Protein AF-A0A0E3UUZ6-F1 (afdb_monomer)

Sequence (150 aa):
MTVKENIRKLLDILKESSDNLVQAEYVFDKIREYIEDKKEDYKEVLKEYDQDELNKVVKESYKQYVKRAQRIFFREVIFFAVYMLIITCIVAFGFKPNSNILLMCIIGFASLFCIVRSVAFKKSLEKKTKEEYKKYVEKDVEKFVEGLKK

Secondary structure (DSSP, 8-state):
--HHHHHHHHHHHHHHGGG-HHHHHHHHHHHHHHTTT-HHHHHHHHTTS-HHHHHHHHHHHHHHHHHHHHHHHHHHHHHHHHHHHHHHHHIIIII---HHHHHHHHHHHHHHHHHHHHHHHHHHHHHHHHHHHHHHS-HHHHHHHHHTT-

Structure (mmCIF, N/CA/C/O backbone):
data_AF-A0A0E3UUZ6-F1
#
_entry.id   AF-A0A0E3UUZ6-F1
#
loop_
_atom_site.group_PDB
_atom_site.id
_atom_site.type_symbol
_atom_site.label_atom_id
_atom_site.label_alt_id
_atom_site.label_comp_id
_atom_site.label_asym_id
_atom_site.label_entity_id
_atom_site.label_seq_id
_atom_site.pdbx_PDB_ins_code
_atom_site.Cartn_x
_atom_site.Cartn_y
_atom_site.Cartn_z
_atom_site.occupancy
_atom_site.B_iso_or_equiv
_atom_site.auth_seq_id
_atom_site.auth_comp_id
_atom_site.auth_asym_id
_atom_site.auth_atom_id
_atom_site.pdbx_PDB_model_num
ATOM 1 N N . MET A 1 1 ? -23.154 -5.617 17.284 1.00 72.56 1 MET A N 1
ATOM 2 C CA . MET A 1 1 ? -22.411 -4.367 17.529 1.00 72.56 1 MET A CA 1
ATOM 3 C C . MET A 1 1 ? -23.019 -3.273 16.685 1.00 72.56 1 MET A C 1
ATOM 5 O O . MET A 1 1 ? -23.432 -3.548 15.563 1.00 72.56 1 MET A O 1
ATOM 9 N N . THR A 1 2 ? -23.098 -2.065 17.225 1.00 88.88 2 THR A N 1
ATOM 10 C CA . THR A 1 2 ? -23.517 -0.885 16.460 1.00 88.88 2 THR A CA 1
ATOM 11 C C . THR A 1 2 ? -22.408 -0.441 15.501 1.00 88.88 2 THR A C 1
ATOM 13 O O . THR A 1 2 ? -21.240 -0.796 15.672 1.00 88.88 2 THR A O 1
ATOM 16 N N . VAL A 1 3 ? -22.749 0.369 14.492 1.00 89.81 3 VAL A N 1
ATOM 17 C CA . VAL A 1 3 ? -21.755 0.953 13.572 1.00 89.81 3 VAL A CA 1
ATOM 18 C C . VAL A 1 3 ? -20.652 1.685 14.341 1.00 89.81 3 VAL A C 1
ATOM 20 O O . VAL A 1 3 ? -19.475 1.454 14.074 1.00 89.81 3 VAL A O 1
ATOM 23 N N . LYS A 1 4 ? -21.022 2.501 15.334 1.00 92.31 4 LYS A N 1
ATOM 24 C CA . LYS A 1 4 ? -20.075 3.261 16.160 1.00 92.31 4 LYS A CA 1
ATOM 25 C C . LYS A 1 4 ? -19.173 2.358 17.001 1.00 92.31 4 LYS A C 1
ATOM 27 O O . LYS A 1 4 ? -17.980 2.610 17.080 1.00 92.31 4 LYS A O 1
ATOM 32 N N . GLU A 1 5 ? -19.701 1.277 17.577 1.00 93.12 5 GLU A N 1
ATOM 33 C CA . GLU A 1 5 ? -18.880 0.281 18.287 1.00 93.12 5 GLU A CA 1
ATOM 34 C C . GLU A 1 5 ? -17.872 -0.408 17.364 1.00 93.12 5 GLU A C 1
ATOM 36 O O . GLU A 1 5 ? -16.735 -0.637 17.766 1.00 93.12 5 GLU A O 1
ATOM 41 N N . ASN A 1 6 ? -18.272 -0.732 16.130 1.00 93.56 6 ASN A N 1
ATOM 42 C CA . ASN A 1 6 ? -17.361 -1.319 15.146 1.00 93.56 6 ASN A CA 1
ATOM 43 C C . ASN A 1 6 ? -16.229 -0.343 14.803 1.00 93.56 6 ASN A C 1
ATOM 45 O O . ASN A 1 6 ? -15.073 -0.751 14.741 1.00 93.56 6 ASN A O 1
ATOM 49 N N . ILE A 1 7 ? -16.552 0.943 14.627 1.00 93.75 7 ILE A N 1
ATOM 50 C CA . ILE A 1 7 ? -15.562 1.992 14.354 1.00 93.75 7 ILE A CA 1
ATOM 51 C C . ILE A 1 7 ? -14.606 2.165 15.538 1.00 93.75 7 ILE A C 1
ATOM 53 O O . ILE A 1 7 ? -13.401 2.209 15.312 1.00 93.75 7 ILE A O 1
ATOM 57 N N . ARG A 1 8 ? -15.116 2.201 16.778 1.00 95.50 8 ARG A N 1
ATOM 58 C CA . ARG A 1 8 ? -14.278 2.268 17.989 1.00 95.50 8 ARG A CA 1
ATOM 59 C C . ARG A 1 8 ? -13.285 1.121 18.037 1.00 95.50 8 ARG A C 1
ATOM 61 O O . ARG A 1 8 ? -12.088 1.359 18.044 1.00 95.50 8 ARG A O 1
ATOM 68 N N . LYS A 1 9 ? -13.769 -0.119 17.910 1.00 95.12 9 LYS A N 1
ATOM 69 C CA . LYS A 1 9 ? -12.881 -1.288 17.904 1.00 95.12 9 LYS A CA 1
ATOM 70 C C . LYS A 1 9 ? -11.820 -1.218 16.810 1.00 95.12 9 LYS A C 1
ATOM 72 O O . LYS A 1 9 ? -10.680 -1.579 17.060 1.00 95.12 9 LYS A O 1
ATOM 77 N N . LEU A 1 10 ? -12.162 -0.763 15.605 1.00 95.06 10 LEU A N 1
ATOM 78 C CA . LEU A 1 10 ? -11.166 -0.603 14.544 1.00 95.06 10 LEU A CA 1
ATOM 79 C C . LEU A 1 10 ? -10.103 0.451 14.894 1.00 95.06 10 LEU A C 1
ATOM 81 O O . LEU A 1 10 ? -8.928 0.234 14.611 1.00 95.06 10 LEU A O 1
ATOM 85 N N . LEU A 1 11 ? -10.498 1.577 15.492 1.00 95.38 11 LEU A N 1
ATOM 86 C CA . LEU A 1 11 ? -9.572 2.629 15.918 1.00 95.38 11 LEU A CA 1
ATOM 87 C C . LEU A 1 11 ? -8.711 2.198 17.113 1.00 95.38 11 LEU A C 1
ATOM 89 O O . LEU A 1 11 ? -7.524 2.519 17.134 1.00 95.38 11 LEU A O 1
ATOM 93 N N . ASP A 1 12 ? -9.272 1.428 18.047 1.00 95.69 12 ASP A N 1
ATOM 94 C CA . ASP A 1 12 ? -8.537 0.820 19.161 1.00 95.69 12 ASP A CA 1
ATOM 95 C C . ASP A 1 12 ? -7.456 -0.123 18.626 1.00 95.69 12 ASP A C 1
ATOM 97 O O . ASP A 1 12 ? -6.277 0.064 18.917 1.00 95.69 12 ASP A O 1
ATOM 101 N N . ILE A 1 13 ? -7.828 -1.052 17.733 1.00 95.25 13 ILE A N 1
ATOM 102 C CA . ILE A 1 13 ? -6.872 -1.968 17.096 1.00 95.25 13 ILE A CA 1
ATOM 103 C C . ILE A 1 13 ? -5.811 -1.178 16.320 1.00 95.25 13 ILE A C 1
ATOM 105 O O . ILE A 1 13 ? -4.628 -1.511 16.381 1.00 95.25 13 ILE A O 1
ATOM 109 N N . LEU A 1 14 ? -6.198 -0.128 15.583 1.00 95.62 14 LEU A N 1
ATOM 110 C CA . LEU A 1 14 ? -5.248 0.712 14.850 1.00 95.62 14 LEU A CA 1
ATOM 111 C C . LEU A 1 14 ? -4.221 1.341 15.798 1.00 95.62 14 LEU A C 1
ATOM 113 O O . LEU A 1 14 ? -3.028 1.283 15.511 1.00 95.62 14 LEU A O 1
ATOM 117 N N . LYS A 1 15 ? -4.673 1.906 16.921 1.00 94.19 15 LYS A N 1
ATOM 118 C CA . LYS A 1 15 ? -3.813 2.509 17.946 1.00 94.19 15 LYS A CA 1
ATOM 119 C C . LYS A 1 15 ? -2.887 1.477 18.598 1.00 94.19 15 LYS A C 1
ATOM 121 O O . LYS A 1 15 ? -1.689 1.726 18.731 1.00 94.19 15 LYS A O 1
ATOM 126 N N . GLU A 1 16 ? -3.417 0.311 18.950 1.00 93.75 16 GLU A N 1
ATOM 127 C CA . GLU A 1 16 ? -2.661 -0.799 19.547 1.00 93.75 16 GLU A CA 1
ATOM 128 C C . GLU A 1 16 ? -1.641 -1.410 18.575 1.00 93.75 16 GLU A C 1
ATOM 130 O O . GLU A 1 16 ? -0.636 -1.977 18.992 1.00 93.75 16 GLU A O 1
ATOM 135 N N . SER A 1 17 ? -1.829 -1.226 17.267 1.00 93.06 17 SER A N 1
ATOM 136 C CA . SER A 1 17 ? -0.926 -1.735 16.229 1.00 93.06 17 SER A CA 1
ATOM 137 C C . SER A 1 17 ? 0.328 -0.873 16.012 1.00 93.06 17 SER A C 1
ATOM 139 O O . SER A 1 17 ? 0.998 -1.020 14.988 1.00 93.06 17 SER A O 1
ATOM 141 N N . SER A 1 18 ? 0.676 0.022 16.940 1.00 89.75 18 SER A N 1
ATOM 142 C CA . SER A 1 18 ? 1.859 0.891 16.833 1.00 89.75 18 SER A CA 1
ATOM 143 C C . SER A 1 18 ? 3.173 0.105 16.684 1.00 89.75 18 SER A C 1
ATOM 145 O O . SER A 1 18 ? 4.030 0.486 15.886 1.00 89.75 18 SER A O 1
ATOM 147 N N . ASP A 1 19 ? 3.286 -1.047 17.351 1.00 89.62 19 ASP A N 1
ATOM 148 C CA . ASP A 1 19 ? 4.438 -1.954 17.253 1.00 89.62 19 ASP A CA 1
ATOM 149 C C . ASP A 1 19 ? 4.364 -2.912 16.044 1.00 89.62 19 ASP A C 1
ATOM 151 O O . ASP A 1 19 ? 5.365 -3.513 15.642 1.00 89.62 19 ASP A O 1
ATOM 155 N N . ASN A 1 20 ? 3.191 -3.029 15.411 1.00 93.44 20 ASN A N 1
ATOM 156 C CA . ASN A 1 20 ? 2.950 -3.852 14.227 1.00 93.44 20 ASN A CA 1
ATOM 157 C C . ASN A 1 20 ? 2.384 -3.008 13.080 1.00 93.44 20 ASN A C 1
ATOM 159 O O . ASN A 1 20 ? 1.202 -3.048 12.731 1.00 93.44 20 ASN A O 1
ATOM 163 N N . LEU A 1 21 ? 3.283 -2.267 12.441 1.00 93.62 21 LEU A N 1
ATOM 164 C CA . LEU A 1 21 ? 2.951 -1.335 11.367 1.00 93.62 21 LEU A CA 1
ATOM 165 C C . LEU A 1 21 ? 2.247 -1.991 10.154 1.00 93.62 21 LEU A C 1
ATOM 167 O O . LEU A 1 21 ? 1.485 -1.315 9.462 1.00 93.62 21 LEU A O 1
ATOM 171 N N . VAL A 1 22 ? 2.436 -3.299 9.916 1.00 93.38 22 VAL A N 1
ATOM 172 C CA . VAL A 1 22 ? 1.723 -4.042 8.856 1.00 93.38 22 VAL A CA 1
ATOM 173 C C . VAL A 1 22 ? 0.251 -4.220 9.217 1.00 93.38 22 VAL A C 1
ATOM 175 O O . VAL A 1 22 ? -0.618 -4.071 8.358 1.00 93.38 22 VAL A O 1
ATOM 178 N N . GLN A 1 23 ? -0.027 -4.526 10.483 1.00 95.19 23 GLN A N 1
ATOM 179 C CA . GLN A 1 23 ? -1.387 -4.621 10.995 1.00 95.19 23 GLN A CA 1
ATOM 180 C C . GLN A 1 23 ? -2.068 -3.257 11.010 1.00 95.19 23 GLN A C 1
ATOM 182 O O . GLN A 1 23 ? -3.202 -3.152 10.550 1.00 95.19 23 GLN A O 1
ATOM 187 N N . ALA A 1 24 ? -1.364 -2.208 11.439 1.00 95.00 24 ALA A N 1
ATOM 188 C CA . ALA A 1 24 ? -1.881 -0.844 11.384 1.00 95.00 24 ALA A CA 1
ATOM 189 C C . ALA A 1 24 ? -2.285 -0.448 9.954 1.00 95.00 24 ALA A C 1
ATOM 191 O O . ALA A 1 24 ? -3.370 0.088 9.741 1.00 95.00 24 ALA A O 1
ATOM 192 N N . GLU A 1 25 ? -1.453 -0.769 8.959 1.00 93.88 25 GLU A N 1
ATOM 193 C CA . GLU A 1 25 ? -1.775 -0.535 7.549 1.00 93.88 25 GLU A CA 1
ATOM 194 C C . GLU A 1 25 ? -3.030 -1.306 7.107 1.00 93.88 25 GLU A C 1
ATOM 196 O O . GLU A 1 25 ? -3.939 -0.719 6.521 1.00 93.88 25 GLU A O 1
ATOM 201 N N . TYR A 1 26 ? -3.109 -2.602 7.431 1.00 94.56 26 TYR A N 1
ATOM 202 C CA . TYR A 1 26 ? -4.267 -3.442 7.113 1.00 94.56 26 TYR A CA 1
ATOM 203 C C . TYR A 1 26 ? -5.562 -2.886 7.715 1.00 94.56 26 TYR A C 1
ATOM 205 O O . TYR A 1 26 ? -6.581 -2.780 7.029 1.00 94.56 26 TYR A O 1
ATOM 213 N N . VAL A 1 27 ? -5.524 -2.518 8.996 1.00 94.62 27 VAL A N 1
ATOM 214 C CA . VAL A 1 27 ? -6.678 -1.983 9.723 1.00 94.62 27 VAL A CA 1
ATOM 215 C C . VAL A 1 27 ? -7.079 -0.629 9.156 1.00 94.62 27 VAL A C 1
ATOM 217 O O . VAL A 1 27 ? -8.265 -0.401 8.943 1.00 94.62 27 VAL A O 1
ATOM 220 N N . PHE A 1 28 ? -6.122 0.243 8.833 1.00 94.06 28 PHE A N 1
ATOM 221 C CA . PHE A 1 28 ? -6.408 1.537 8.219 1.00 94.06 28 PHE A CA 1
ATOM 222 C C . PHE A 1 28 ? -7.100 1.400 6.854 1.00 94.06 28 PHE A C 1
ATOM 224 O O . PHE A 1 28 ? -8.116 2.056 6.607 1.00 94.06 28 PHE A O 1
ATOM 231 N N . ASP A 1 29 ? -6.621 0.496 5.995 1.00 92.44 29 ASP A N 1
ATOM 232 C CA . ASP A 1 29 ? -7.272 0.193 4.714 1.00 92.44 29 ASP A CA 1
ATOM 233 C C . ASP A 1 29 ? -8.713 -0.297 4.918 1.00 92.44 29 ASP A C 1
ATOM 235 O O . ASP A 1 29 ? -9.630 0.085 4.187 1.00 92.44 29 ASP A O 1
ATOM 239 N N . LYS A 1 30 ? -8.936 -1.116 5.949 1.00 92.88 30 LYS A N 1
ATOM 240 C CA . LYS A 1 30 ? -10.248 -1.695 6.264 1.00 92.88 30 LYS A CA 1
ATOM 241 C C . LYS A 1 30 ? -11.195 -0.698 6.918 1.00 92.88 30 LYS A C 1
ATOM 243 O O . LYS A 1 30 ? -12.380 -0.718 6.600 1.00 92.88 30 LYS A O 1
ATOM 248 N N . ILE A 1 31 ? -10.687 0.218 7.742 1.00 93.19 31 ILE A N 1
ATOM 249 C CA . ILE A 1 31 ? -11.436 1.384 8.220 1.00 93.19 31 ILE A CA 1
ATOM 250 C C . ILE A 1 31 ? -11.924 2.179 7.019 1.00 93.19 31 ILE A C 1
ATOM 252 O O . ILE A 1 31 ? -13.120 2.436 6.926 1.00 93.19 31 ILE A O 1
ATOM 256 N N . ARG A 1 32 ? -11.034 2.511 6.073 1.00 91.38 32 ARG A N 1
ATOM 257 C CA . ARG A 1 32 ? -11.390 3.307 4.891 1.00 91.38 32 ARG A CA 1
ATOM 258 C C . ARG A 1 32 ? -12.502 2.659 4.067 1.00 91.38 32 ARG A C 1
ATOM 260 O O . ARG A 1 32 ? -13.424 3.361 3.666 1.00 91.38 32 ARG A O 1
ATOM 267 N N . GLU A 1 33 ? -12.419 1.346 3.847 1.00 91.62 33 GLU A N 1
ATOM 268 C CA . GLU A 1 33 ? -13.472 0.555 3.188 1.00 91.62 33 GLU A CA 1
ATOM 269 C C . GLU A 1 33 ? -14.784 0.576 3.993 1.00 91.62 33 GLU A C 1
ATOM 271 O O . GLU A 1 33 ? -15.862 0.758 3.437 1.00 91.62 33 GLU A O 1
ATOM 276 N N . TYR A 1 34 ? -14.718 0.407 5.314 1.00 91.38 34 TYR A N 1
ATOM 277 C CA . TYR A 1 34 ? -15.908 0.280 6.154 1.00 91.38 34 TYR A CA 1
ATOM 278 C C . TYR A 1 34 ? -16.673 1.601 6.344 1.00 91.38 34 TYR A C 1
ATOM 280 O O . TYR A 1 34 ? -17.906 1.584 6.458 1.00 91.38 34 TYR A O 1
ATOM 288 N N . ILE A 1 35 ? -15.967 2.737 6.379 1.00 92.50 35 ILE A N 1
ATOM 289 C CA . ILE A 1 35 ? -16.547 4.062 6.662 1.00 92.50 35 ILE A CA 1
ATOM 290 C C . ILE A 1 35 ? -17.035 4.816 5.421 1.00 92.50 35 ILE A C 1
ATOM 292 O O . ILE A 1 35 ? -17.546 5.925 5.578 1.00 92.50 35 ILE A O 1
ATOM 296 N N . GLU A 1 36 ? -16.881 4.263 4.213 1.00 89.38 36 GLU A N 1
ATOM 297 C CA . GLU A 1 36 ? -17.202 4.951 2.951 1.00 89.38 36 GLU A CA 1
ATOM 298 C C . GLU A 1 36 ? -18.621 5.554 2.962 1.00 89.38 36 GLU A C 1
ATOM 300 O O . GLU A 1 36 ? -18.779 6.747 2.685 1.00 89.38 36 GLU A O 1
ATOM 305 N N . ASP A 1 37 ? -19.595 4.787 3.465 1.00 88.19 37 ASP A N 1
ATOM 306 C CA . ASP A 1 37 ? -21.002 5.188 3.629 1.00 88.19 37 ASP A CA 1
ATOM 307 C C . ASP A 1 37 ? -21.391 5.557 5.077 1.00 88.19 37 ASP A C 1
ATOM 309 O O . ASP A 1 37 ? -22.563 5.760 5.382 1.00 88.19 37 ASP A O 1
ATOM 313 N N . LYS A 1 38 ? -20.424 5.620 6.003 1.00 90.88 38 LYS A N 1
ATOM 314 C CA . LYS A 1 38 ? -20.653 5.789 7.459 1.00 90.88 38 LYS A CA 1
ATOM 315 C C . LYS A 1 38 ? -19.842 6.954 8.039 1.00 90.88 38 LYS A C 1
ATOM 317 O O . LYS A 1 38 ? -19.394 6.925 9.185 1.00 90.88 38 LYS A O 1
ATOM 322 N N . LYS A 1 39 ? -19.601 7.982 7.218 1.00 90.69 39 LYS A N 1
ATOM 323 C CA . LYS A 1 39 ? -18.679 9.087 7.532 1.00 90.69 39 LYS A CA 1
ATOM 324 C C . LYS A 1 39 ? -19.084 9.903 8.755 1.00 90.69 39 LYS A C 1
ATOM 326 O O . LYS A 1 39 ? -18.200 10.350 9.478 1.00 90.69 39 LYS A O 1
ATOM 331 N N . GLU A 1 40 ? -20.378 10.114 8.982 1.00 93.38 40 GLU A N 1
ATOM 332 C CA . GLU A 1 40 ? -20.842 10.904 10.129 1.00 93.38 40 GLU A CA 1
ATOM 333 C C . GLU A 1 40 ? -20.614 10.159 11.449 1.00 93.38 40 GLU A C 1
ATOM 335 O O . GLU A 1 40 ? -19.996 10.714 12.356 1.00 93.38 40 GLU A O 1
ATOM 340 N N . ASP A 1 41 ? -20.952 8.865 11.510 1.00 92.19 41 ASP A N 1
ATOM 341 C CA . ASP A 1 41 ? -20.624 8.013 12.660 1.00 92.19 41 ASP A CA 1
ATOM 342 C C . ASP A 1 41 ? -19.113 7.973 12.924 1.00 92.19 41 ASP A C 1
ATOM 344 O O . ASP A 1 41 ? -18.675 8.058 14.071 1.00 92.19 41 ASP A O 1
ATOM 348 N N . TYR A 1 42 ? -18.304 7.891 11.861 1.00 92.44 42 TYR A N 1
ATOM 349 C CA . TYR A 1 42 ? -16.847 7.921 11.971 1.00 92.44 42 TYR A CA 1
ATOM 350 C C . TYR A 1 42 ? -16.330 9.237 12.547 1.00 92.44 42 TYR A C 1
ATOM 352 O O . TYR A 1 42 ? -15.511 9.213 13.458 1.00 92.44 42 TYR A O 1
ATOM 360 N N . LYS A 1 43 ? -16.804 10.386 12.052 1.00 93.44 43 LYS A N 1
ATOM 361 C CA . LYS A 1 43 ? -16.389 11.702 12.562 1.00 93.44 43 LYS A CA 1
ATOM 362 C C . LYS A 1 43 ? -16.750 11.888 14.028 1.00 93.44 43 LYS A C 1
ATOM 364 O O . LYS A 1 43 ? -15.990 12.526 14.749 1.00 93.44 43 LYS A O 1
ATOM 369 N N . GLU A 1 44 ? -17.911 11.398 14.453 1.00 94.25 44 GLU A N 1
ATOM 370 C CA . GLU A 1 44 ? -18.314 11.474 15.855 1.00 94.25 44 GLU A CA 1
ATOM 371 C C . GLU A 1 44 ? -17.394 10.643 16.739 1.00 94.25 44 GLU A C 1
ATOM 373 O O . GLU A 1 44 ? -16.854 11.176 17.704 1.00 94.25 44 GLU A O 1
ATOM 378 N N . VAL A 1 45 ? -17.151 9.384 16.366 1.00 94.50 45 VAL A N 1
ATOM 379 C CA . VAL A 1 45 ? -16.257 8.503 17.122 1.00 94.50 45 VAL A CA 1
ATOM 380 C C . VAL A 1 45 ? -14.821 9.028 17.110 1.00 94.50 45 VAL A C 1
ATOM 382 O O . VAL A 1 45 ? -14.165 9.025 18.140 1.00 94.50 45 VAL A O 1
ATOM 385 N N . LEU A 1 46 ? -14.330 9.548 15.982 1.00 93.00 46 LEU A N 1
ATOM 386 C CA . LEU A 1 46 ? -12.960 10.055 15.853 1.00 93.00 46 LEU A CA 1
ATOM 387 C C . LEU A 1 46 ? -12.650 11.206 16.826 1.00 93.00 46 LEU A C 1
ATOM 389 O O . LEU A 1 46 ? -11.491 11.402 17.180 1.00 93.00 46 LEU A O 1
ATOM 393 N N . LYS A 1 47 ? -13.660 11.964 17.277 1.00 94.12 47 LYS A N 1
ATOM 394 C CA . LYS A 1 47 ? -13.487 13.019 18.294 1.00 94.12 47 LYS A CA 1
ATOM 395 C C . LYS A 1 47 ? -13.139 12.469 19.679 1.00 94.12 47 LYS A C 1
ATOM 397 O O . LYS A 1 47 ? -12.658 13.228 20.511 1.00 94.12 47 LYS A O 1
ATOM 402 N N . GLU A 1 48 ? -13.403 11.190 19.931 1.00 94.25 48 GLU A N 1
ATOM 403 C CA . GLU A 1 48 ? -13.102 10.513 21.198 1.00 94.25 48 GLU A CA 1
ATOM 404 C C . GLU A 1 48 ? -11.620 10.102 21.299 1.00 94.25 48 GLU A C 1
ATOM 406 O O . GLU A 1 48 ? -11.159 9.749 22.381 1.00 94.25 48 GLU A O 1
ATOM 411 N N . TYR A 1 49 ? -10.870 10.156 20.192 1.00 94.31 49 TYR A N 1
ATOM 412 C CA . TYR A 1 49 ? -9.491 9.676 20.100 1.00 94.31 49 TYR A CA 1
ATOM 413 C C . TYR A 1 49 ? -8.478 10.819 20.012 1.00 94.31 49 TYR A C 1
ATOM 415 O O . TYR A 1 49 ? -8.754 11.886 19.461 1.00 94.31 49 TYR A O 1
ATOM 423 N N . ASP A 1 50 ? -7.261 10.550 20.488 1.00 94.06 50 ASP A N 1
ATOM 424 C CA . ASP A 1 50 ? -6.106 11.410 20.243 1.00 94.06 50 ASP A CA 1
ATOM 425 C C . ASP A 1 50 ? -5.718 11.338 18.757 1.00 94.06 50 ASP A C 1
ATOM 427 O O . ASP A 1 50 ? -5.211 10.330 18.251 1.00 94.06 50 ASP A O 1
ATOM 431 N N . GLN A 1 51 ? -5.995 12.425 18.039 1.00 92.31 51 GLN A N 1
ATOM 432 C CA . GLN A 1 51 ? -5.734 12.509 16.609 1.00 92.31 51 GLN A CA 1
ATOM 433 C C . GLN A 1 51 ? -4.239 12.527 16.293 1.00 92.31 51 GLN A C 1
ATOM 435 O O . GLN A 1 51 ? -3.851 12.017 15.243 1.00 92.31 51 GLN A O 1
ATOM 440 N N . ASP A 1 52 ? -3.395 13.074 17.167 1.00 94.31 52 ASP A N 1
ATOM 441 C CA . ASP A 1 52 ? -1.952 13.128 16.937 1.00 94.31 52 ASP A CA 1
ATOM 442 C C . ASP A 1 52 ? -1.339 11.732 17.046 1.00 94.31 52 ASP A C 1
ATOM 444 O O . ASP A 1 52 ? -0.514 11.340 16.212 1.00 94.31 52 ASP A O 1
ATOM 448 N N . GLU A 1 53 ? -1.804 10.947 18.018 1.00 93.44 53 GLU A N 1
ATOM 449 C CA . GLU A 1 53 ? -1.410 9.550 18.188 1.00 93.44 53 GLU A CA 1
ATOM 450 C C . GLU A 1 53 ? -1.824 8.696 16.981 1.00 93.44 53 GLU A C 1
ATOM 452 O O . GLU A 1 53 ? -0.979 8.038 16.364 1.00 93.44 53 GLU A O 1
ATOM 457 N N . LEU A 1 54 ? -3.096 8.763 16.571 1.00 93.56 54 LEU A N 1
ATOM 458 C CA . LEU A 1 54 ? -3.586 8.035 15.396 1.00 93.56 54 LEU A CA 1
ATOM 459 C C . LEU A 1 54 ? -2.846 8.452 14.118 1.00 93.56 54 LEU A C 1
ATOM 461 O O . LEU A 1 54 ? -2.411 7.601 13.338 1.00 93.56 54 LEU A O 1
ATOM 465 N N . ASN A 1 55 ? -2.637 9.755 13.915 1.00 93.88 55 ASN A N 1
ATOM 466 C CA . ASN A 1 55 ? -1.902 10.271 12.761 1.00 93.88 55 ASN A CA 1
ATOM 467 C C . ASN A 1 55 ? -0.456 9.774 12.735 1.00 93.88 55 ASN A C 1
ATOM 469 O O . ASN A 1 55 ? 0.083 9.505 11.656 1.00 93.88 55 ASN A O 1
ATOM 473 N N . LYS A 1 56 ? 0.186 9.631 13.899 1.00 95.44 56 LYS A N 1
ATOM 474 C CA . LYS A 1 56 ? 1.537 9.079 13.993 1.00 95.44 56 LYS A CA 1
ATOM 475 C C . LYS A 1 56 ? 1.568 7.625 13.525 1.00 95.44 56 LYS A C 1
ATOM 477 O O . LYS A 1 56 ? 2.375 7.309 12.649 1.00 95.44 56 LYS A O 1
ATOM 482 N N . VAL A 1 57 ? 0.662 6.780 14.020 1.00 94.31 57 VAL A N 1
ATOM 483 C CA . VAL A 1 57 ? 0.584 5.361 13.626 1.00 94.31 57 VAL A CA 1
ATOM 484 C C . VAL A 1 57 ? 0.270 5.212 12.134 1.00 94.31 57 VAL A C 1
ATOM 486 O O . VAL A 1 57 ? 0.934 4.456 11.419 1.00 94.31 57 VAL A O 1
ATOM 489 N N . VAL A 1 58 ? -0.677 5.994 11.609 1.00 93.69 58 VAL A N 1
ATOM 490 C CA . VAL A 1 58 ? -1.008 6.010 10.172 1.00 93.69 58 VAL A CA 1
ATOM 491 C C . VAL A 1 58 ? 0.192 6.456 9.331 1.00 93.69 58 VAL A C 1
ATOM 493 O O . VAL A 1 58 ? 0.503 5.866 8.297 1.00 93.69 58 VAL A O 1
ATOM 496 N N . LYS A 1 59 ? 0.931 7.475 9.774 1.00 94.81 59 LYS A N 1
ATOM 497 C CA . LYS A 1 59 ? 2.121 7.955 9.063 1.00 94.81 59 LYS A CA 1
ATOM 498 C C . LYS A 1 59 ? 3.251 6.928 9.073 1.00 94.81 59 LYS A C 1
ATOM 500 O O . LYS A 1 59 ? 3.966 6.797 8.077 1.00 94.81 59 LYS A O 1
ATOM 505 N N . GLU A 1 60 ? 3.455 6.226 10.181 1.00 94.44 60 GLU A N 1
ATOM 506 C CA . GLU A 1 60 ? 4.497 5.204 10.309 1.00 94.44 60 GLU A CA 1
ATOM 507 C C . GLU A 1 60 ? 4.168 3.941 9.510 1.00 94.44 60 GLU A C 1
ATOM 509 O O . GLU A 1 60 ? 5.026 3.463 8.760 1.00 94.44 60 GLU A O 1
ATOM 514 N N . SER A 1 61 ? 2.920 3.475 9.554 1.00 93.31 61 SER A N 1
ATOM 515 C CA . SER A 1 61 ? 2.446 2.368 8.713 1.00 93.31 61 SER A CA 1
AT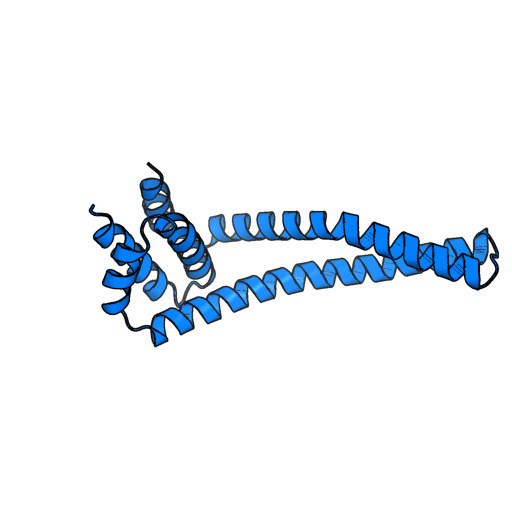OM 516 C C . SER A 1 61 ? 2.529 2.714 7.223 1.00 93.31 61 SER A C 1
ATOM 518 O O . SER A 1 61 ? 3.094 1.953 6.434 1.00 93.31 61 SER A O 1
ATOM 520 N N . TYR A 1 62 ? 2.142 3.931 6.825 1.00 92.88 62 TYR A N 1
ATOM 521 C CA . TYR A 1 62 ? 2.303 4.384 5.441 1.00 92.88 62 TYR A CA 1
ATOM 522 C C . TYR A 1 62 ? 3.772 4.428 4.991 1.00 92.88 62 TYR A C 1
ATOM 524 O O . TYR A 1 62 ? 4.095 4.068 3.857 1.00 92.88 62 TYR A O 1
ATOM 532 N N . LYS A 1 63 ? 4.714 4.807 5.868 1.00 93.06 63 LYS A N 1
ATOM 533 C CA . LYS A 1 63 ? 6.150 4.718 5.543 1.00 93.06 63 LYS A CA 1
ATOM 534 C C . LYS A 1 63 ? 6.573 3.277 5.253 1.00 93.06 63 LYS A C 1
ATOM 536 O O . LYS A 1 63 ? 7.452 3.073 4.412 1.00 93.06 63 LYS A O 1
ATOM 541 N N . GLN A 1 64 ? 5.983 2.281 5.912 1.00 89.31 64 GLN A N 1
ATOM 542 C CA . GLN A 1 64 ? 6.265 0.876 5.622 1.00 89.31 64 GLN A CA 1
ATOM 543 C C . GLN A 1 64 ? 5.734 0.458 4.246 1.00 89.31 64 GLN A C 1
ATOM 545 O O . GLN A 1 64 ? 6.481 -0.156 3.473 1.00 89.31 64 GLN A O 1
ATOM 550 N N . TYR A 1 65 ? 4.506 0.847 3.895 1.00 91.56 65 TYR A N 1
ATOM 551 C CA . TYR A 1 65 ? 3.979 0.697 2.536 1.00 91.56 65 TYR A CA 1
ATOM 552 C C . TYR A 1 65 ? 4.919 1.321 1.493 1.00 91.56 65 TYR A C 1
ATOM 554 O O . TYR A 1 65 ? 5.346 0.653 0.546 1.00 91.56 65 TYR A O 1
ATOM 562 N N . VAL A 1 66 ? 5.332 2.575 1.707 1.00 92.38 66 VAL A N 1
ATOM 563 C CA . VAL A 1 66 ? 6.237 3.302 0.804 1.00 92.38 66 VAL A CA 1
ATOM 564 C C . VAL A 1 66 ? 7.583 2.595 0.670 1.00 92.38 66 VAL A C 1
ATOM 566 O O . VAL A 1 66 ? 8.068 2.434 -0.447 1.00 92.38 66 VAL A O 1
ATOM 569 N N . LYS A 1 67 ? 8.177 2.098 1.763 1.00 91.69 67 LYS A N 1
ATOM 570 C CA . LYS A 1 67 ? 9.425 1.313 1.705 1.00 91.69 67 LYS A CA 1
ATOM 571 C C . LYS A 1 67 ? 9.277 0.064 0.830 1.00 91.69 67 LYS A C 1
ATOM 573 O O . LYS A 1 67 ? 10.208 -0.291 0.101 1.00 91.69 67 LYS A O 1
ATOM 578 N N . ARG A 1 68 ? 8.121 -0.611 0.871 1.00 92.12 68 ARG A N 1
ATOM 579 C CA . ARG A 1 68 ? 7.842 -1.775 0.009 1.00 92.12 68 ARG A CA 1
ATOM 580 C C . ARG A 1 68 ? 7.691 -1.373 -1.446 1.00 92.12 68 ARG A C 1
ATOM 582 O O . ARG A 1 68 ? 8.349 -1.976 -2.296 1.00 92.12 68 ARG A O 1
ATOM 589 N N . ALA A 1 69 ? 6.908 -0.332 -1.717 1.00 92.31 69 ALA A N 1
ATOM 590 C CA . ALA A 1 69 ? 6.751 0.231 -3.051 1.00 92.31 69 ALA A CA 1
ATOM 591 C C . ALA A 1 69 ? 8.106 0.644 -3.646 1.00 92.31 69 ALA A C 1
ATOM 593 O O . ALA A 1 69 ? 8.436 0.228 -4.753 1.00 92.31 69 ALA A O 1
ATOM 594 N N . GLN A 1 70 ? 8.943 1.350 -2.880 1.00 92.25 70 GLN A N 1
ATOM 595 C CA . GLN A 1 70 ? 10.291 1.751 -3.287 1.00 92.25 70 GLN A CA 1
ATOM 596 C C . GLN A 1 70 ? 11.172 0.551 -3.625 1.00 92.25 70 GLN A C 1
ATOM 598 O O . GLN A 1 70 ? 11.820 0.552 -4.665 1.00 92.25 70 GLN A O 1
ATOM 603 N N . ARG A 1 71 ? 11.187 -0.502 -2.799 1.00 91.50 71 ARG A N 1
ATOM 604 C CA . ARG A 1 71 ? 12.014 -1.691 -3.072 1.00 91.50 71 ARG A CA 1
ATOM 605 C C . ARG A 1 71 ? 11.623 -2.378 -4.381 1.00 91.50 71 ARG A C 1
ATOM 607 O O . ARG A 1 71 ? 12.496 -2.812 -5.129 1.00 91.50 71 ARG A O 1
ATOM 614 N N . ILE A 1 72 ? 10.323 -2.490 -4.655 1.00 92.19 72 ILE A N 1
ATOM 615 C CA . ILE A 1 72 ? 9.836 -3.050 -5.923 1.00 92.19 72 ILE A CA 1
ATOM 616 C C . ILE A 1 72 ? 10.186 -2.096 -7.070 1.00 92.19 72 ILE A C 1
ATOM 618 O O . ILE A 1 72 ? 10.696 -2.542 -8.091 1.00 92.19 72 ILE A O 1
ATOM 622 N N . PHE A 1 73 ? 10.001 -0.791 -6.879 1.00 91.25 73 PHE A N 1
ATOM 623 C CA . PHE A 1 73 ? 10.285 0.223 -7.888 1.00 91.25 73 PHE A CA 1
ATOM 624 C C . PHE A 1 73 ? 11.767 0.251 -8.277 1.00 91.25 73 PHE A C 1
ATOM 626 O O . PHE A 1 73 ? 12.083 0.228 -9.459 1.00 91.25 73 PHE A O 1
ATOM 633 N N . PHE A 1 74 ? 12.689 0.199 -7.312 1.00 91.31 74 PHE A N 1
ATOM 634 C CA . PHE A 1 74 ? 14.125 0.116 -7.591 1.00 91.31 74 PHE A CA 1
ATOM 635 C C . PHE A 1 74 ? 14.478 -1.102 -8.446 1.00 91.31 74 PHE A C 1
ATOM 637 O O . PHE A 1 74 ? 15.298 -1.002 -9.356 1.00 91.31 74 PHE A O 1
ATOM 644 N N . ARG A 1 75 ? 13.826 -2.245 -8.207 1.00 90.25 75 ARG A N 1
ATOM 645 C CA . ARG A 1 75 ? 13.999 -3.430 -9.052 1.00 90.25 75 ARG A CA 1
ATOM 646 C C . ARG A 1 75 ? 13.521 -3.177 -10.486 1.00 90.25 75 ARG A C 1
ATOM 648 O O . ARG A 1 75 ? 14.200 -3.587 -11.423 1.00 90.25 75 ARG A O 1
ATOM 655 N N . GLU A 1 76 ? 12.396 -2.488 -10.663 1.00 90.50 76 GLU A N 1
ATOM 656 C CA . GLU A 1 76 ? 11.895 -2.085 -11.985 1.00 90.50 76 GLU A CA 1
ATOM 657 C C . GLU A 1 76 ? 12.838 -1.109 -12.698 1.00 90.50 76 GLU A C 1
ATOM 659 O O . GLU A 1 76 ? 13.066 -1.256 -13.895 1.00 90.50 76 GLU A O 1
ATOM 664 N N . VAL A 1 77 ? 13.446 -0.168 -11.971 1.00 90.94 77 VAL A N 1
ATOM 665 C CA . VAL A 1 77 ? 14.441 0.768 -12.521 1.00 90.94 77 VAL A CA 1
ATOM 666 C C . VAL A 1 77 ? 15.687 0.028 -13.014 1.00 90.94 77 VAL A C 1
ATOM 668 O O . VAL A 1 77 ? 16.191 0.329 -14.093 1.00 90.94 77 VAL A O 1
ATOM 671 N N . ILE A 1 78 ? 16.163 -0.978 -12.274 1.00 91.88 78 ILE A N 1
ATOM 672 C CA . ILE A 1 78 ? 17.288 -1.814 -12.721 1.00 91.88 78 ILE A CA 1
ATOM 673 C C . ILE A 1 78 ? 16.913 -2.572 -14.000 1.00 91.88 78 ILE A C 1
ATOM 675 O O . ILE A 1 78 ? 17.681 -2.570 -14.962 1.00 91.88 78 ILE A O 1
ATOM 679 N N . PHE A 1 79 ? 15.722 -3.180 -14.046 1.00 90.00 79 PHE A N 1
ATOM 680 C CA . PHE A 1 79 ? 15.247 -3.853 -15.257 1.00 90.00 79 PHE A CA 1
ATOM 681 C C . PHE A 1 79 ? 15.1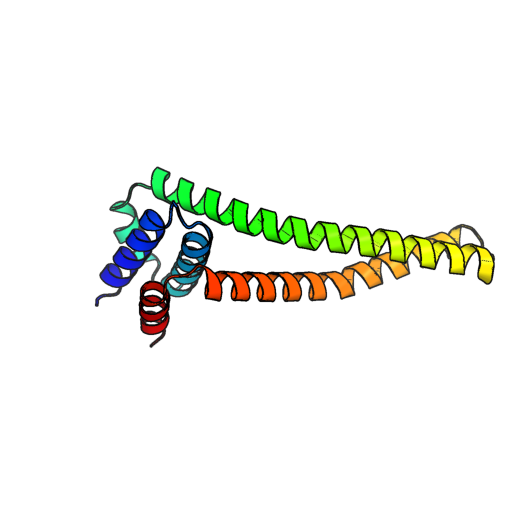18 -2.898 -16.441 1.00 90.00 79 PHE A C 1
ATOM 683 O O . PHE A 1 79 ? 15.480 -3.274 -17.553 1.00 90.00 79 PHE A O 1
ATOM 690 N N . PHE A 1 80 ? 14.652 -1.671 -16.205 1.00 92.81 80 PHE A N 1
ATOM 691 C CA . PHE A 1 80 ? 14.584 -0.633 -17.227 1.00 92.81 80 PHE A CA 1
ATOM 692 C C . PHE A 1 80 ? 15.970 -0.303 -17.777 1.00 92.81 80 PHE A C 1
ATOM 694 O O . PHE A 1 80 ? 16.158 -0.318 -18.989 1.00 92.81 80 PHE A O 1
ATOM 701 N N . ALA A 1 81 ? 16.955 -0.066 -16.909 1.00 92.25 81 ALA A N 1
ATOM 702 C CA . ALA A 1 81 ? 18.313 0.261 -17.332 1.00 92.25 81 ALA A CA 1
ATOM 703 C C . ALA A 1 81 ? 18.937 -0.859 -18.183 1.00 92.25 81 ALA A C 1
ATOM 705 O O . ALA A 1 81 ? 19.484 -0.589 -19.252 1.00 92.25 81 ALA A O 1
ATOM 706 N N . VAL A 1 82 ? 18.795 -2.119 -17.755 1.00 93.38 82 VAL A N 1
ATOM 707 C CA . VAL A 1 82 ? 19.290 -3.284 -18.510 1.00 93.38 82 VAL A CA 1
ATOM 708 C C . VAL A 1 82 ? 18.566 -3.422 -19.851 1.00 93.38 82 VAL A C 1
ATOM 710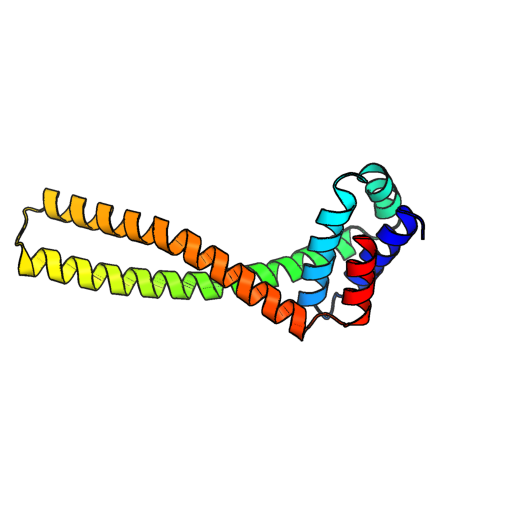 O O . VAL A 1 82 ? 19.210 -3.615 -20.881 1.00 93.38 82 VAL A O 1
ATOM 713 N N . TYR A 1 83 ? 17.239 -3.281 -19.860 1.00 92.50 83 TYR A N 1
ATOM 714 C CA . TYR A 1 83 ? 16.433 -3.330 -21.079 1.00 92.50 83 TYR A CA 1
ATOM 715 C C . TYR A 1 83 ? 16.849 -2.245 -22.078 1.00 92.50 83 TYR A C 1
ATOM 717 O O . TYR A 1 83 ? 17.106 -2.544 -23.243 1.00 92.50 83 TYR A O 1
ATOM 725 N N . MET A 1 84 ? 16.984 -0.998 -21.621 1.00 92.62 84 MET A N 1
ATOM 726 C CA . MET A 1 84 ? 17.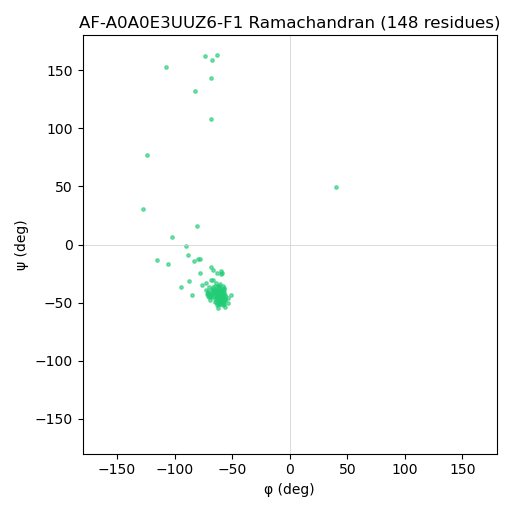379 0.118 -22.478 1.00 92.62 84 MET A CA 1
ATOM 727 C C . MET A 1 84 ? 18.798 -0.044 -23.020 1.00 92.62 84 MET A C 1
ATOM 729 O O . MET A 1 84 ? 19.037 0.300 -24.177 1.00 92.62 84 MET A O 1
ATOM 733 N N . LEU A 1 85 ? 19.723 -0.610 -22.239 1.00 92.12 85 LEU A N 1
ATOM 734 C CA . LEU A 1 85 ? 21.075 -0.917 -22.705 1.00 92.12 85 LEU A CA 1
ATOM 735 C C . LEU A 1 85 ? 21.043 -1.927 -23.860 1.00 92.12 85 LEU A C 1
ATOM 737 O O . LEU A 1 85 ? 21.643 -1.678 -24.903 1.00 92.12 85 LEU A O 1
ATOM 741 N N . ILE A 1 86 ? 20.274 -3.010 -23.718 1.00 91.00 86 ILE A N 1
ATOM 742 C CA . ILE A 1 86 ? 20.112 -4.030 -24.765 1.00 91.00 86 ILE A CA 1
ATOM 743 C C . ILE A 1 86 ? 19.493 -3.424 -26.029 1.00 91.00 86 ILE A C 1
ATOM 745 O O . ILE A 1 86 ? 20.032 -3.606 -27.120 1.00 91.00 86 ILE A O 1
ATOM 749 N N . ILE A 1 87 ? 18.395 -2.673 -25.893 1.00 89.00 87 ILE A N 1
ATOM 750 C CA . ILE A 1 87 ? 17.732 -2.011 -27.026 1.00 89.00 87 ILE A CA 1
ATOM 751 C C . ILE A 1 87 ? 18.696 -1.059 -27.734 1.00 89.00 87 ILE A C 1
ATOM 753 O O . ILE A 1 87 ? 18.801 -1.091 -28.958 1.00 89.00 87 ILE A O 1
ATOM 757 N N . THR A 1 88 ? 19.443 -0.253 -26.980 1.00 87.06 88 THR A N 1
ATOM 758 C CA . THR A 1 88 ? 20.403 0.695 -27.556 1.00 87.06 88 THR A CA 1
ATOM 759 C C . THR A 1 88 ? 21.503 -0.037 -28.323 1.00 87.06 88 THR A C 1
ATOM 761 O O . THR A 1 88 ? 21.811 0.355 -29.446 1.00 87.06 88 THR A O 1
ATOM 764 N N . CYS A 1 89 ? 22.043 -1.136 -27.783 1.00 87.25 89 CYS A N 1
ATOM 765 C CA . CYS A 1 89 ? 23.015 -1.968 -28.494 1.00 87.25 89 CYS A CA 1
ATOM 766 C C . CYS A 1 89 ? 22.434 -2.549 -29.794 1.00 87.25 89 CYS A C 1
ATOM 768 O O . CYS A 1 89 ? 23.054 -2.424 -30.849 1.00 87.25 89 CYS A O 1
ATOM 770 N N . ILE A 1 90 ? 21.237 -3.141 -29.755 1.00 86.88 90 ILE A N 1
ATOM 771 C CA . ILE A 1 90 ? 20.607 -3.745 -30.941 1.00 86.88 90 ILE A CA 1
ATOM 772 C C . ILE A 1 90 ? 20.370 -2.694 -32.029 1.00 86.88 90 ILE A C 1
ATOM 774 O O . ILE A 1 90 ? 20.695 -2.920 -33.195 1.00 86.88 90 ILE A O 1
ATOM 778 N N . VAL A 1 91 ? 19.823 -1.536 -31.661 1.00 84.12 91 VAL A N 1
ATOM 779 C CA . VAL A 1 91 ? 19.473 -0.493 -32.628 1.00 84.12 91 VAL A CA 1
ATOM 780 C C . VAL A 1 91 ? 20.733 0.167 -33.200 1.00 84.12 91 VAL A C 1
ATOM 782 O O . VAL A 1 91 ? 20.826 0.333 -34.417 1.00 84.12 91 VAL A O 1
ATOM 785 N N . ALA A 1 92 ? 21.725 0.487 -32.362 1.00 81.25 92 ALA A N 1
ATOM 786 C CA . ALA A 1 92 ? 22.957 1.141 -32.802 1.00 81.25 92 ALA A CA 1
ATOM 787 C C . ALA A 1 92 ? 23.826 0.236 -33.690 1.00 81.25 92 ALA A C 1
ATOM 789 O O . ALA A 1 92 ? 24.297 0.678 -34.739 1.00 81.25 92 ALA A O 1
ATOM 790 N N . PHE A 1 93 ? 24.020 -1.030 -33.304 1.00 79.25 93 PHE A N 1
ATOM 791 C CA . PHE A 1 93 ? 24.903 -1.945 -34.036 1.00 79.25 93 PHE A CA 1
ATOM 792 C C . PHE A 1 93 ? 24.199 -2.695 -35.173 1.00 79.25 93 PHE A C 1
ATOM 794 O O . PHE A 1 93 ? 24.838 -2.988 -36.181 1.00 79.25 93 PHE A O 1
ATOM 801 N N . GLY A 1 94 ? 22.901 -2.988 -35.044 1.00 73.94 94 GLY A N 1
ATOM 802 C CA . GLY A 1 94 ? 22.148 -3.774 -36.025 1.00 73.94 94 GLY A CA 1
ATOM 803 C C . GLY A 1 94 ? 21.602 -2.960 -37.199 1.00 73.94 94 GLY A C 1
ATOM 804 O O . GLY A 1 94 ? 21.715 -3.389 -38.343 1.00 73.94 94 GLY A O 1
ATOM 805 N N . PHE A 1 95 ? 21.033 -1.780 -36.933 1.00 72.38 95 PHE A N 1
ATOM 806 C CA . PHE A 1 95 ? 20.305 -1.004 -37.948 1.00 72.38 95 PHE A CA 1
ATOM 807 C C . PHE A 1 95 ? 21.066 0.220 -38.465 1.00 72.38 95 PHE A C 1
ATOM 809 O O . PHE A 1 95 ? 20.687 0.766 -39.498 1.00 72.38 95 PHE A O 1
ATOM 816 N N . LYS A 1 96 ? 22.114 0.664 -37.751 1.00 74.50 96 LYS A N 1
ATOM 817 C CA . LYS A 1 96 ? 22.859 1.909 -38.026 1.00 74.50 96 LYS A CA 1
ATOM 818 C C . LYS A 1 96 ? 21.944 3.089 -38.432 1.00 74.50 96 LYS A C 1
ATOM 820 O O . LYS A 1 96 ? 22.187 3.723 -39.461 1.00 74.50 96 LYS A O 1
ATOM 825 N N . PRO A 1 97 ? 20.864 3.375 -37.680 1.00 76.62 97 PRO A N 1
ATOM 826 C CA . PRO A 1 97 ? 19.943 4.445 -38.037 1.00 76.62 97 PRO A CA 1
ATOM 827 C C . PRO A 1 97 ? 20.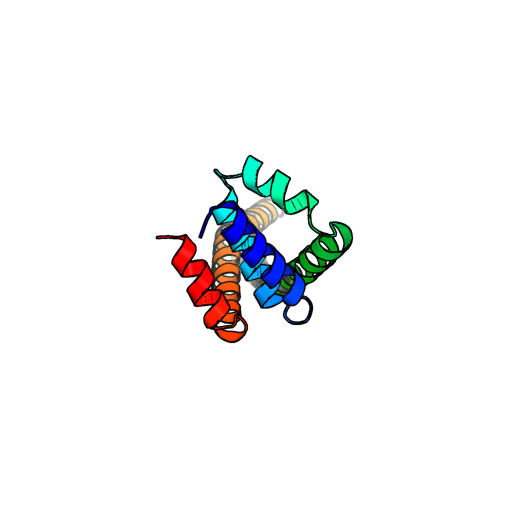615 5.814 -37.895 1.00 76.62 97 PRO A C 1
ATOM 829 O O . PRO A 1 97 ? 21.572 5.983 -37.137 1.00 76.62 97 PRO A O 1
ATOM 832 N N . ASN A 1 98 ? 20.070 6.824 -38.577 1.00 84.25 98 ASN A N 1
ATOM 833 C CA . ASN A 1 98 ? 20.429 8.206 -38.270 1.00 84.25 98 ASN A CA 1
ATOM 834 C C . ASN A 1 98 ? 20.002 8.574 -36.831 1.00 84.25 98 ASN A C 1
ATOM 836 O O . ASN A 1 98 ? 19.171 7.902 -36.210 1.00 84.25 98 ASN A O 1
ATOM 840 N N . SER A 1 99 ? 20.561 9.660 -36.300 1.00 81.69 99 SER A N 1
ATOM 841 C CA . SER A 1 99 ? 20.347 10.092 -34.911 1.00 81.69 99 SER A CA 1
ATOM 842 C C . SER A 1 99 ? 18.872 10.314 -34.552 1.00 81.69 99 SER A C 1
ATOM 844 O O . SER A 1 99 ? 18.448 9.956 -33.454 1.00 81.69 99 SER A O 1
ATOM 846 N N . ASN A 1 100 ? 18.071 10.848 -35.476 1.00 85.62 100 ASN A N 1
ATOM 847 C CA . ASN A 1 100 ? 16.653 11.131 -35.242 1.00 85.62 100 ASN A CA 1
ATOM 848 C C . ASN A 1 100 ? 15.822 9.847 -35.110 1.00 85.62 100 ASN A C 1
ATOM 850 O O . ASN A 1 100 ? 15.003 9.732 -34.199 1.00 85.62 100 ASN A O 1
ATOM 854 N N . ILE A 1 101 ? 16.053 8.864 -35.983 1.00 84.31 101 ILE A N 1
ATOM 855 C CA . ILE A 1 101 ? 15.364 7.568 -35.939 1.00 84.31 101 ILE A CA 1
ATOM 856 C C . ILE A 1 101 ? 15.793 6.784 -34.694 1.00 84.31 101 ILE A C 1
ATOM 858 O O . ILE A 1 101 ? 14.949 6.190 -34.025 1.00 84.31 101 ILE A O 1
ATOM 862 N N . LEU A 1 102 ? 17.081 6.831 -34.331 1.00 83.56 102 LEU A N 1
ATOM 863 C CA . LEU A 1 102 ? 17.587 6.228 -33.095 1.00 83.56 102 LEU A CA 1
ATOM 864 C C . LEU A 1 102 ? 16.848 6.770 -31.863 1.00 83.56 102 LEU A C 1
ATOM 866 O O . LEU A 1 102 ? 16.387 5.992 -31.027 1.00 83.56 102 LEU A O 1
ATOM 870 N N . LEU A 1 103 ? 16.703 8.094 -31.774 1.00 85.69 103 LEU A N 1
ATOM 871 C CA . LEU A 1 103 ? 16.015 8.749 -30.665 1.00 85.69 103 LEU A CA 1
ATOM 872 C C . LEU A 1 103 ? 14.537 8.340 -30.589 1.00 85.69 103 LEU A C 1
ATOM 874 O O . LEU A 1 103 ? 14.057 8.000 -29.508 1.00 85.69 103 LEU A O 1
ATOM 878 N N . MET A 1 104 ? 13.828 8.317 -31.723 1.00 88.81 104 MET A N 1
ATOM 879 C CA . MET A 1 104 ? 12.426 7.879 -31.764 1.00 88.81 104 MET A CA 1
ATOM 880 C C . MET A 1 104 ? 12.265 6.426 -31.307 1.00 88.81 104 MET A C 1
ATOM 882 O O . MET A 1 104 ? 11.364 6.135 -30.522 1.00 88.81 104 MET A O 1
ATOM 886 N N . CYS A 1 105 ? 13.155 5.526 -31.735 1.00 87.31 105 CYS A N 1
ATOM 887 C CA . CYS A 1 105 ? 13.150 4.130 -31.297 1.00 87.31 105 CYS A CA 1
ATOM 888 C C . CYS A 1 105 ? 13.358 4.014 -29.782 1.00 87.31 105 CYS A C 1
ATOM 890 O O . CYS A 1 105 ? 12.588 3.330 -29.110 1.00 87.31 105 CYS A O 1
ATOM 892 N N . ILE A 1 106 ? 14.357 4.707 -29.227 1.00 88.44 106 ILE A N 1
ATOM 893 C CA . ILE A 1 106 ? 14.647 4.700 -27.784 1.00 88.44 106 ILE A CA 1
ATOM 894 C C . ILE A 1 106 ? 13.437 5.191 -26.984 1.00 88.44 106 ILE A C 1
ATOM 896 O O . ILE A 1 106 ? 13.032 4.528 -26.029 1.00 88.44 106 ILE A O 1
ATOM 900 N N . ILE A 1 107 ? 12.831 6.312 -27.386 1.00 90.38 107 ILE A N 1
ATOM 901 C CA . ILE A 1 107 ? 11.641 6.855 -26.717 1.00 90.38 107 ILE A CA 1
ATOM 902 C C . ILE A 1 107 ? 10.476 5.866 -26.822 1.00 90.38 107 ILE A C 1
ATOM 904 O O . ILE A 1 107 ? 9.859 5.551 -25.808 1.00 90.38 107 ILE A O 1
ATOM 908 N N . GLY A 1 108 ? 10.212 5.319 -28.012 1.00 92.81 108 GLY A N 1
ATOM 909 C CA . GLY A 1 108 ? 9.132 4.356 -28.230 1.00 92.81 108 GLY A CA 1
ATOM 910 C C . GLY A 1 108 ? 9.269 3.102 -27.361 1.00 92.81 108 GLY A C 1
ATOM 911 O O . GLY A 1 108 ? 8.321 2.716 -26.673 1.00 92.81 108 GLY A O 1
ATOM 912 N N . PHE A 1 109 ? 10.460 2.498 -27.322 1.00 92.00 109 PHE A N 1
ATOM 913 C CA . PHE A 1 109 ? 10.724 1.326 -26.483 1.00 92.00 109 PHE A CA 1
ATOM 914 C C . PHE A 1 109 ? 10.675 1.649 -24.987 1.00 92.00 109 PHE A C 1
ATOM 916 O O . PHE A 1 109 ? 10.168 0.830 -24.217 1.00 92.00 109 PHE A O 1
ATOM 923 N N . ALA A 1 110 ? 11.147 2.827 -24.569 1.00 92.56 110 ALA A N 1
ATOM 924 C CA . ALA A 1 110 ? 11.054 3.267 -23.181 1.00 92.56 110 ALA A CA 1
ATOM 925 C C . ALA A 1 110 ? 9.593 3.462 -22.749 1.00 92.56 110 ALA A C 1
ATOM 927 O O . ALA A 1 110 ? 9.184 2.948 -21.707 1.00 92.56 110 ALA A O 1
ATOM 928 N N . SER A 1 111 ? 8.779 4.137 -23.565 1.00 92.50 111 SER A N 1
ATOM 929 C CA . SER A 1 111 ? 7.350 4.329 -23.302 1.00 92.50 111 SER A CA 1
ATOM 930 C C . SER A 1 111 ? 6.606 2.997 -23.212 1.00 92.50 111 SER A C 1
ATOM 932 O O . SER A 1 111 ? 5.844 2.783 -22.268 1.00 92.50 111 SER A O 1
ATOM 934 N N . LEU A 1 112 ? 6.866 2.074 -24.143 1.00 92.12 112 LEU A N 1
ATOM 935 C CA . LEU A 1 112 ? 6.244 0.750 -24.145 1.00 92.12 112 LEU A CA 1
ATOM 936 C C . LEU A 1 112 ? 6.618 -0.054 -22.892 1.00 92.12 112 LEU A C 1
ATOM 938 O O . LEU A 1 112 ? 5.747 -0.656 -22.260 1.00 92.12 112 LEU A O 1
ATOM 942 N N . PHE A 1 113 ? 7.890 -0.004 -22.483 1.00 92.56 113 PHE A N 1
ATOM 943 C CA . PHE A 1 113 ? 8.339 -0.612 -21.234 1.00 92.56 113 PHE A CA 1
ATOM 944 C C . PHE A 1 113 ? 7.597 -0.021 -20.031 1.00 92.56 113 PHE A C 1
ATOM 946 O O . PHE A 1 113 ? 7.032 -0.770 -19.235 1.00 92.56 113 PHE A O 1
ATOM 953 N N . CYS A 1 114 ? 7.543 1.308 -19.910 1.00 90.44 114 CYS A N 1
ATOM 954 C CA . CYS A 1 114 ? 6.876 1.979 -18.794 1.00 90.44 114 CYS A CA 1
ATOM 955 C C . CYS A 1 114 ? 5.394 1.590 -18.685 1.00 90.44 114 CYS A C 1
ATOM 957 O O . CYS A 1 114 ? 4.926 1.291 -17.585 1.00 90.44 114 CYS A O 1
ATOM 959 N N . ILE A 1 115 ? 4.667 1.517 -19.806 1.00 90.31 115 ILE A N 1
ATOM 960 C CA . ILE A 1 115 ? 3.251 1.117 -19.814 1.00 90.31 115 ILE A CA 1
ATOM 961 C C . ILE A 1 115 ? 3.098 -0.312 -19.289 1.00 90.31 115 ILE A C 1
ATOM 963 O O . ILE A 1 115 ? 2.378 -0.540 -18.316 1.00 90.31 115 ILE A O 1
ATOM 967 N N . VAL A 1 116 ? 3.815 -1.275 -19.874 1.00 89.94 116 VAL A N 1
ATOM 968 C CA . VAL A 1 116 ? 3.694 -2.694 -19.499 1.00 89.94 116 VAL A CA 1
ATOM 969 C C . VAL A 1 116 ? 4.129 -2.921 -18.050 1.00 89.94 116 VAL A C 1
ATOM 971 O O . VAL A 1 116 ? 3.475 -3.643 -17.290 1.00 89.94 116 VAL A O 1
ATOM 974 N N . ARG A 1 117 ? 5.224 -2.282 -17.633 1.00 89.38 117 ARG A N 1
ATOM 975 C CA . ARG A 1 117 ? 5.793 -2.477 -16.299 1.00 89.38 117 ARG A CA 1
ATOM 976 C C . ARG A 1 117 ? 5.044 -1.725 -15.211 1.00 89.38 117 ARG A C 1
ATOM 978 O O . ARG A 1 117 ? 5.036 -2.217 -14.089 1.00 89.38 117 ARG A O 1
ATOM 985 N N . SER A 1 118 ? 4.330 -0.639 -15.514 1.00 89.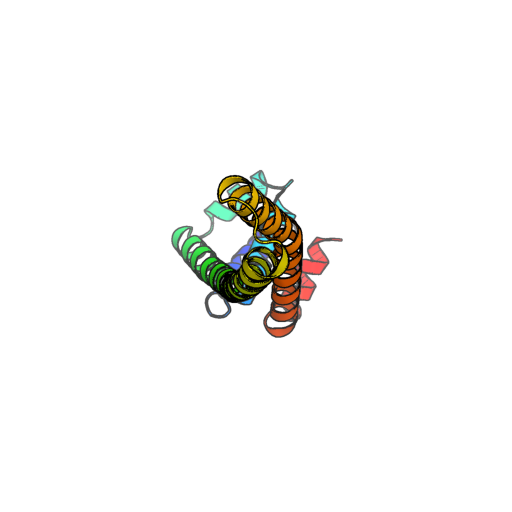00 118 SER A N 1
ATOM 986 C CA . SER A 1 118 ? 3.453 0.025 -14.535 1.00 89.00 118 SER A CA 1
ATOM 987 C C . SER A 1 118 ? 2.375 -0.926 -13.990 1.00 89.00 118 SER A C 1
ATOM 989 O O . SER A 1 118 ? 2.145 -1.004 -12.781 1.00 89.00 118 SER A O 1
ATOM 991 N N . VAL A 1 119 ? 1.782 -1.742 -14.869 1.00 89.81 119 VAL A N 1
ATOM 992 C CA . VAL A 1 119 ? 0.783 -2.754 -14.500 1.00 89.81 119 VAL A CA 1
ATOM 993 C C . VAL A 1 119 ? 1.429 -3.896 -13.714 1.00 89.81 119 VAL A C 1
ATOM 995 O O . VAL A 1 119 ? 0.878 -4.346 -12.706 1.00 89.81 119 VAL A O 1
ATOM 998 N N . ALA A 1 120 ? 2.608 -4.360 -14.141 1.00 89.44 120 ALA A N 1
ATOM 999 C CA . ALA A 1 120 ? 3.349 -5.407 -13.436 1.00 89.44 120 ALA A CA 1
ATOM 1000 C C . ALA A 1 120 ? 3.775 -4.963 -12.026 1.00 89.44 120 ALA A C 1
ATOM 1002 O O . ALA A 1 120 ? 3.636 -5.731 -11.072 1.00 89.44 120 ALA A O 1
ATOM 1003 N N . PHE A 1 121 ? 4.224 -3.714 -11.885 1.00 91.50 121 PHE A N 1
ATOM 1004 C CA . PHE A 1 121 ? 4.572 -3.090 -10.614 1.00 91.50 121 PHE A CA 1
ATOM 1005 C C . PHE A 1 121 ? 3.380 -3.094 -9.656 1.00 91.50 121 PHE A C 1
ATOM 1007 O O . PHE A 1 121 ? 3.501 -3.612 -8.545 1.00 91.50 121 PHE A O 1
ATOM 1014 N N . LYS A 1 122 ? 2.215 -2.603 -10.105 1.00 92.00 122 LYS A N 1
ATOM 1015 C CA . LYS A 1 122 ? 0.992 -2.574 -9.289 1.00 92.00 122 LYS A CA 1
ATOM 1016 C C . LYS A 1 122 ? 0.609 -3.972 -8.793 1.00 92.00 122 LYS A C 1
ATOM 1018 O O . LYS A 1 122 ? 0.421 -4.166 -7.596 1.00 92.00 122 LYS A O 1
ATOM 1023 N N . LYS A 1 123 ? 0.583 -4.968 -9.688 1.00 92.94 123 LYS A N 1
ATOM 1024 C CA . LYS A 1 123 ? 0.278 -6.367 -9.326 1.00 92.94 123 LYS A CA 1
ATOM 1025 C C . LYS A 1 123 ? 1.289 -6.955 -8.337 1.00 92.94 123 LYS A C 1
ATOM 1027 O O . LYS A 1 123 ? 0.908 -7.687 -7.427 1.00 92.94 123 LYS A O 1
ATOM 1032 N N . SER A 1 124 ? 2.575 -6.655 -8.515 1.00 92.31 124 SER A N 1
ATOM 1033 C CA . SER A 1 124 ? 3.649 -7.116 -7.626 1.00 92.31 124 SER A CA 1
ATOM 1034 C C . SER A 1 124 ? 3.515 -6.518 -6.224 1.00 92.31 124 SER A C 1
ATOM 1036 O O . SER A 1 124 ? 3.644 -7.236 -5.231 1.00 92.31 124 SER A O 1
ATOM 1038 N N . LEU A 1 125 ? 3.195 -5.223 -6.147 1.00 93.19 125 LEU A N 1
ATOM 1039 C CA . LEU A 1 125 ? 2.954 -4.527 -4.890 1.00 93.19 125 LEU A CA 1
ATOM 1040 C C . LEU A 1 125 ? 1.741 -5.110 -4.162 1.00 93.19 125 LEU A C 1
ATOM 1042 O O . LEU A 1 125 ? 1.888 -5.555 -3.031 1.00 93.19 125 LEU A O 1
ATOM 1046 N N . GLU A 1 126 ? 0.592 -5.228 -4.832 1.00 92.31 126 GLU A N 1
ATOM 1047 C CA . GLU A 1 126 ? -0.620 -5.827 -4.253 1.00 92.31 126 GLU A CA 1
ATOM 1048 C C . GLU A 1 126 ? -0.387 -7.254 -3.744 1.00 92.31 126 GLU A C 1
ATOM 1050 O O . GLU A 1 126 ? -0.828 -7.613 -2.649 1.00 92.31 126 GLU A O 1
ATOM 1055 N N . LYS A 1 127 ? 0.322 -8.082 -4.523 1.00 94.31 127 LYS A N 1
ATOM 1056 C CA . LYS A 1 127 ? 0.651 -9.454 -4.126 1.00 94.31 127 LYS A CA 1
ATOM 1057 C C . LYS A 1 127 ? 1.490 -9.467 -2.850 1.00 94.31 127 LYS A C 1
ATOM 1059 O O . LYS A 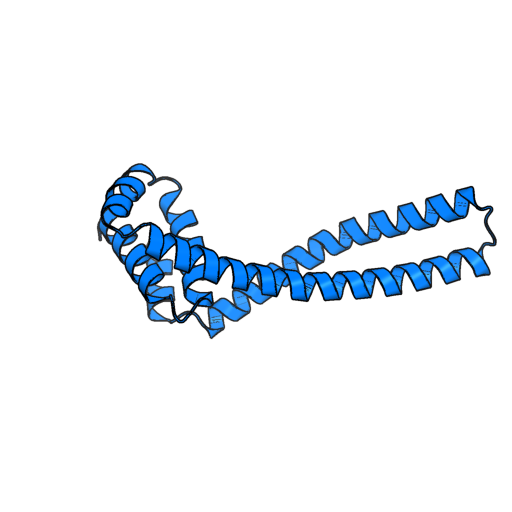1 127 ? 1.169 -10.201 -1.919 1.00 94.31 127 LYS A O 1
ATOM 1064 N N . LYS A 1 128 ? 2.535 -8.641 -2.796 1.00 92.69 128 LYS A N 1
ATOM 1065 C CA . LYS A 1 128 ? 3.437 -8.584 -1.646 1.00 92.69 128 LYS A CA 1
ATOM 1066 C C . LYS A 1 128 ? 2.749 -8.030 -0.401 1.00 92.69 128 LYS A C 1
ATOM 1068 O O . LYS A 1 128 ? 2.952 -8.563 0.684 1.00 92.69 128 LYS A O 1
ATOM 1073 N N . THR A 1 129 ? 1.890 -7.026 -0.565 1.00 91.75 129 THR A N 1
ATOM 1074 C CA . THR A 1 129 ? 1.075 -6.492 0.527 1.00 91.75 129 THR A CA 1
ATOM 1075 C C . THR A 1 129 ? 0.177 -7.575 1.122 1.00 91.75 129 THR A C 1
ATOM 1077 O O . THR A 1 129 ? 0.208 -7.793 2.329 1.00 91.75 129 THR A O 1
ATOM 1080 N N . LYS A 1 130 ? -0.537 -8.338 0.281 1.00 92.25 130 LYS A N 1
ATOM 1081 C CA . LYS A 1 130 ? -1.379 -9.462 0.732 1.00 92.25 130 LYS A CA 1
ATOM 1082 C C . LYS A 1 130 ? -0.584 -10.559 1.441 1.00 92.25 130 LYS A C 1
ATOM 1084 O O . LYS A 1 130 ? -1.069 -11.137 2.408 1.00 92.25 130 LYS A O 1
ATOM 1089 N N . GLU A 1 131 ? 0.612 -10.880 0.954 1.00 93.62 131 GLU A N 1
ATOM 1090 C CA . GLU A 1 131 ? 1.488 -11.867 1.596 1.00 93.62 131 GLU A CA 1
ATOM 1091 C C . GLU A 1 131 ? 1.956 -11.415 2.981 1.00 93.62 131 GLU A C 1
ATOM 1093 O O . GLU A 1 131 ? 2.049 -12.242 3.884 1.00 93.62 131 GLU A O 1
ATOM 1098 N N . GLU A 1 132 ? 2.250 -10.129 3.159 1.00 91.94 132 GLU A N 1
ATOM 1099 C CA . GLU A 1 132 ? 2.635 -9.592 4.463 1.00 91.94 132 GLU A CA 1
ATOM 1100 C C . GLU A 1 132 ? 1.450 -9.512 5.421 1.00 91.94 132 GLU A C 1
ATOM 1102 O O . GLU A 1 132 ? 1.606 -9.890 6.577 1.00 91.94 132 GLU A O 1
ATOM 1107 N N . TYR A 1 133 ? 0.258 -9.142 4.947 1.00 93.69 133 TYR A N 1
ATOM 1108 C CA . TYR A 1 133 ? -0.941 -9.181 5.786 1.00 93.69 133 TYR A CA 1
ATOM 1109 C C . TYR A 1 133 ? -1.182 -10.584 6.344 1.00 93.69 133 TYR A C 1
ATOM 1111 O O . TYR A 1 133 ? -1.288 -10.750 7.550 1.00 93.69 133 TYR A O 1
ATOM 1119 N N . LYS A 1 134 ? -1.110 -11.620 5.503 1.00 92.19 134 LYS A N 1
ATOM 1120 C CA . LYS A 1 134 ? -1.249 -13.019 5.949 1.00 92.19 134 LYS A CA 1
ATOM 1121 C C . LYS A 1 134 ? -0.206 -13.474 6.974 1.00 92.19 134 LYS A C 1
ATOM 1123 O O . LYS A 1 134 ? -0.413 -14.488 7.633 1.00 92.19 134 LYS A O 1
ATOM 1128 N N . LYS A 1 135 ? 0.950 -12.811 7.033 1.00 92.56 135 LYS A N 1
ATOM 1129 C CA . LYS A 1 135 ? 2.058 -13.185 7.922 1.00 92.56 135 LYS A CA 1
ATOM 1130 C C . LYS A 1 135 ? 2.043 -12.421 9.235 1.00 92.56 135 LYS A C 1
ATOM 1132 O O . LYS A 1 135 ? 2.447 -12.987 10.243 1.00 92.56 135 LYS A O 1
ATOM 1137 N N . TYR A 1 136 ? 1.657 -11.151 9.192 1.00 92.69 136 TYR A N 1
ATOM 1138 C CA . TYR A 1 136 ? 1.846 -10.221 10.299 1.00 92.69 136 TYR A CA 1
ATOM 1139 C C . TYR A 1 136 ? 0.538 -9.71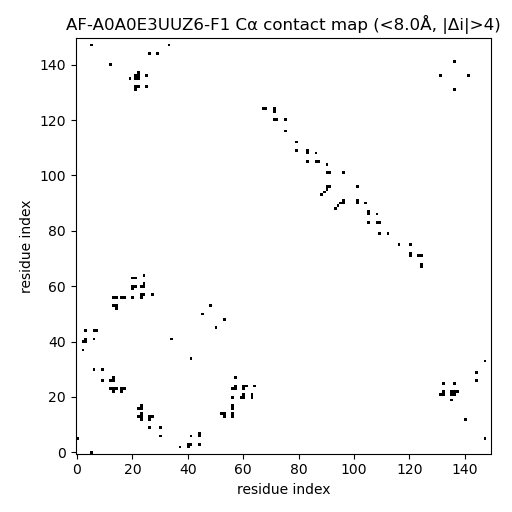8 10.905 1.00 92.69 136 TYR A C 1
ATOM 1141 O O . TYR A 1 136 ? 0.591 -9.143 11.980 1.00 92.69 136 TYR A O 1
ATOM 1149 N N . VAL A 1 137 ? -0.616 -9.917 10.264 1.00 93.81 137 VAL A N 1
ATOM 1150 C CA . VAL A 1 137 ? -1.914 -9.580 10.866 1.00 93.81 137 VAL A CA 1
ATOM 1151 C C . VAL A 1 137 ? -2.349 -10.716 11.781 1.00 93.81 137 VAL A C 1
ATOM 1153 O O . VAL A 1 137 ? -2.305 -11.890 11.400 1.00 93.81 137 VAL A O 1
ATOM 1156 N N . GLU A 1 138 ? -2.776 -10.369 12.989 1.00 93.31 138 GLU A N 1
ATOM 1157 C CA . GLU A 1 138 ? -3.293 -11.339 13.945 1.00 93.31 138 GLU A CA 1
ATOM 1158 C C . GLU A 1 138 ? -4.643 -11.917 13.483 1.00 93.31 138 GLU A C 1
ATOM 1160 O O . GLU A 1 138 ? -5.479 -11.249 12.868 1.00 93.31 138 GLU A O 1
ATOM 1165 N N . LYS A 1 139 ? -4.864 -13.212 13.745 1.00 92.88 139 LYS A N 1
ATOM 1166 C CA . LYS A 1 139 ? -6.026 -13.948 13.208 1.00 92.88 139 LYS A CA 1
ATOM 1167 C C . LYS A 1 139 ? -7.361 -13.464 13.768 1.00 92.88 139 LYS A C 1
ATOM 1169 O O . LYS A 1 139 ? -8.395 -13.626 13.128 1.00 92.88 139 LYS A O 1
ATOM 1174 N N . ASP A 1 140 ? -7.372 -12.977 14.995 1.00 91.56 140 ASP A N 1
ATOM 1175 C CA . ASP A 1 140 ? -8.530 -12.380 15.652 1.00 91.56 140 ASP A CA 1
ATOM 1176 C C . ASP A 1 140 ? -8.881 -11.015 15.046 1.00 91.56 140 ASP A C 1
ATOM 1178 O O . ASP A 1 140 ? -10.057 -10.788 14.749 1.00 91.56 140 ASP A O 1
ATOM 1182 N N . VAL A 1 141 ? -7.882 -10.178 14.744 1.00 92.00 141 VAL A N 1
ATOM 1183 C CA . VAL A 1 141 ? -8.064 -8.936 13.973 1.00 92.00 141 VAL A CA 1
ATOM 1184 C C . VAL A 1 141 ? -8.626 -9.242 12.584 1.00 92.00 141 VAL A C 1
ATOM 1186 O O . VAL A 1 141 ? -9.612 -8.631 12.165 1.00 92.00 141 VAL A O 1
ATOM 1189 N N . GLU A 1 142 ? -8.061 -10.228 11.882 1.00 92.00 142 GLU A N 1
ATOM 1190 C CA . GLU A 1 142 ? -8.549 -10.662 10.567 1.00 92.00 142 GLU A CA 1
ATOM 1191 C C . GLU A 1 142 ? -10.018 -11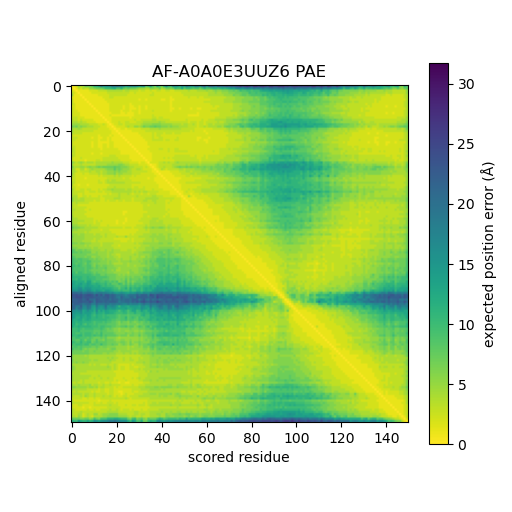.115 10.635 1.00 92.00 142 GLU A C 1
ATOM 1193 O O . GLU A 1 142 ? -10.857 -10.600 9.894 1.00 92.00 142 GLU A O 1
ATOM 1198 N N . LYS A 1 143 ? -10.360 -11.997 11.585 1.00 92.31 143 LYS A N 1
ATOM 1199 C CA . LYS A 1 143 ? -11.735 -12.483 11.793 1.00 92.31 143 LYS A CA 1
ATOM 1200 C C . LYS A 1 143 ? -12.720 -11.368 12.123 1.00 92.31 143 LYS A C 1
ATOM 1202 O O . LYS A 1 143 ? -13.844 -11.390 11.622 1.00 92.31 143 LYS A O 1
ATOM 1207 N N . PHE A 1 144 ? -12.329 -10.426 12.980 1.00 93.00 144 PHE A N 1
ATOM 1208 C CA . PHE A 1 144 ? -13.180 -9.293 13.330 1.00 93.00 144 PHE A CA 1
ATOM 1209 C C . PHE A 1 144 ? -13.502 -8.467 12.085 1.00 93.00 144 PHE A C 1
ATOM 1211 O O . PHE A 1 144 ? -14.671 -8.240 11.779 1.00 93.00 144 PHE A O 1
ATOM 1218 N N . VAL A 1 145 ? -12.471 -8.095 11.326 1.00 90.75 145 VAL A N 1
ATOM 1219 C CA . VAL A 1 145 ? -12.600 -7.281 10.117 1.00 90.75 145 VAL A CA 1
ATOM 1220 C C . VAL A 1 145 ? -13.411 -7.987 9.024 1.00 90.75 145 VAL A C 1
ATOM 1222 O O . VAL A 1 145 ? -14.245 -7.356 8.374 1.00 90.75 145 VAL A O 1
ATOM 1225 N N . GLU A 1 146 ? -13.215 -9.289 8.814 1.00 87.94 146 GLU A N 1
ATOM 1226 C CA . GLU A 1 146 ? -14.036 -10.071 7.878 1.00 87.94 146 GLU A CA 1
ATOM 1227 C C . GLU A 1 146 ? -15.503 -10.153 8.317 1.00 87.94 146 GLU A C 1
ATOM 1229 O O . GLU A 1 146 ? -16.404 -10.144 7.476 1.00 87.94 146 GLU A O 1
ATOM 1234 N N . GLY A 1 147 ? -15.753 -10.179 9.628 1.00 88.12 147 GLY A N 1
ATOM 1235 C CA . GLY A 1 147 ? -17.092 -10.128 10.207 1.00 88.12 147 GLY A CA 1
ATOM 1236 C C . GLY A 1 147 ? -17.848 -8.830 9.913 1.00 88.12 147 GLY A C 1
ATOM 1237 O O . GLY A 1 147 ? -19.072 -8.858 9.883 1.00 88.12 147 GLY A O 1
ATOM 1238 N N . LEU A 1 148 ? -17.149 -7.723 9.635 1.00 86.88 148 LEU A N 1
ATOM 1239 C CA . LEU A 1 148 ? -17.755 -6.426 9.295 1.00 86.88 148 LEU A CA 1
ATOM 1240 C C . LEU A 1 148 ? -18.270 -6.335 7.850 1.00 86.88 148 LEU A C 1
ATOM 1242 O O . LEU A 1 148 ? -18.953 -5.371 7.508 1.00 86.88 148 LEU A O 1
ATOM 1246 N N . LYS A 1 149 ? -17.905 -7.296 6.991 1.00 72.44 149 LYS A N 1
ATOM 1247 C CA . LYS A 1 149 ? -18.345 -7.364 5.585 1.00 72.44 149 LYS A CA 1
ATOM 1248 C C . LYS A 1 149 ? -19.660 -8.126 5.393 1.00 72.44 149 LYS A C 1
ATOM 1250 O O . LYS A 1 149 ? -20.163 -8.159 4.272 1.00 72.44 149 LYS A O 1
ATOM 1255 N N . LYS A 1 150 ? -20.155 -8.782 6.444 1.00 56.97 150 LYS A N 1
ATOM 1256 C CA . LYS A 1 150 ? -21.431 -9.506 6.476 1.00 56.97 150 LYS A CA 1
ATOM 1257 C C . LYS A 1 150 ? -22.521 -8.620 7.058 1.00 56.97 150 LYS A C 1
ATOM 1259 O O . LYS A 1 150 ? -23.667 -8.777 6.594 1.00 56.97 150 LYS A O 1
#

Solvent-accessible surface area (backbone atoms only — not comparable to full-atom values): 8221 Å² total; per-residue (Å²): 132,54,74,56,55,52,52,48,53,50,51,50,53,31,57,70,19,60,90,38,38,63,32,22,42,52,43,51,57,48,48,56,66,67,33,69,90,37,52,66,54,47,56,59,54,54,70,80,49,66,61,69,62,48,50,50,38,53,53,52,13,47,50,52,54,49,53,52,51,47,57,54,46,54,53,51,51,52,51,49,54,54,48,52,51,52,51,49,51,50,46,56,73,72,64,63,57,57,72,67,59,48,49,51,51,54,50,52,54,51,52,53,48,52,58,60,46,52,56,50,49,53,54,51,48,53,52,51,52,53,54,46,42,74,69,62,41,53,70,66,61,50,51,53,58,60,57,72,77,111

Nearest PDB structures (foldseek):
  6grj-assembly1_I  TM=2.313E-01  e=2.832E+00  Aeromonas hydrophila
  8b6h-assembly1_EG  TM=3.066E-01  e=7.279E+00  Tetrahymena thermophila SB210
  5f5p-assembly1_A  TM=2.482E-01  e=5.600E+00  Homo sapiens

Organism: NCBI:txid187101

Radius of gyration: 22.57 Å; Cα contacts (8 Å, |Δi|>4): 89; chains: 1; bounding box: 48×27×60 Å

pLDDT: mean 90.69, std 5.33, range [56.97, 95.69]

Foldseek 3Di:
DDLLVLLLVLLVQLLVCLVPLLQVLVSVVLSCVLCVVPVVSNVVSCVVDDPVSSVVSVVVSVVVLVVLLVVLVVVLVVVLVVQLVVQLCCCCVPVVDPPVVSVVSSVVSSVVSCVVVVVVSVVVSVVVSVVVCVVRHDPVSVVSSVVSVD

Mean predicted aligned error: 5.59 Å